Protein AF-A0A5Q4TFS0-F1 (afdb_monomer)

Solvent-accessible surface area (backbone atoms only — not comparable to full-atom values): 9394 Å² total; per-residue (Å²): 130,89,56,53,37,79,47,80,46,78,47,66,70,70,58,58,63,20,50,53,50,33,52,60,54,47,36,75,80,24,82,55,27,24,33,21,68,53,94,56,103,73,54,66,71,38,74,67,52,92,88,70,71,86,70,59,94,59,48,51,36,38,40,41,27,54,32,71,67,55,51,66,46,28,84,80,62,49,30,45,61,48,98,86,58,48,56,36,35,35,41,34,37,32,62,48,87,47,72,62,49,82,42,72,40,85,64,69,93,76,73,70,86,92,65,90,83,74,72,45,82,44,79,48,65,26,79,73,28,30,35,34,41,37,38,20,38,40,89,47,74,52,32,47,50,54,51,53,48,43,50,47,30,57,76,44,66,96,75,82,125

Nearest PDB structures (foldseek):
  7uzz-assembly1_D  TM=2.739E-01  e=1.125E+00  Staphylococcus epidermidis RP62A
  7uzw-assembly1_A  TM=2.203E-01  e=9.937E-01  Staphylococcus epidermidis RP62A
  6mus-assembly1_C  TM=2.521E-01  e=1.274E+00  Thermococcus onnurineus
  6o7e-assembly1_D  TM=2.603E-01  e=1.634E+00  Thermococcus onnurineus NA1
  6o7i-assembly1_D  TM=1.897E-01  e=2.374E+00  Thermococcus onnurineus NA1

Mean predicted aligned error: 6.04 Å

Sequence (161 aa):
MITGCDTVLLAHGPVPEAIERFLGVWSQRWPHLRIAVGDEDTDVFSPWTPGATAWDGSTGRLLVARDEEMVAGWDETGYVLDATGEGPFSLAYEPAGWRSLKALALEDPYVRTGFGYEPYEVTLVGSGLRMITVVAPDEGEFGRTVVDTLTACLDGGPDGG

Radius of gyration: 17.1 Å; Cα contacts (8 Å, |Δi|>4): 264; chains: 1; bounding box: 37×41×50 Å

Foldseek 3Di:
DQAWDKDKDKFFDQLVQLVLVLVVVVCVVQVQKWKFKDDDPPGDTDGDDRPPDDDDRAKIKMKIDSHPVLVVCCVVPNQDADPVREHIKMKIKHQPPDQKDKDWDPDDPVPDPDDDDDIDIDIDGRVRMMMMMMTHNYPDPRSVVSVVSSVCSRVPPDPPD

pLDDT: mean 88.39, std 12.82, range [32.72, 98.0]

Structure (mmCIF, N/CA/C/O backbone):
data_AF-A0A5Q4TFS0-F1
#
_entry.id   AF-A0A5Q4TFS0-F1
#
loop_
_atom_site.group_PDB
_atom_site.id
_atom_site.type_symbol
_atom_site.label_atom_id
_atom_site.label_alt_id
_atom_site.label_comp_id
_atom_site.label_asym_id
_atom_site.label_entity_id
_atom_site.label_seq_id
_atom_site.pdbx_PDB_ins_code
_atom_site.Cartn_x
_atom_site.Cartn_y
_atom_site.Cartn_z
_atom_site.occupancy
_atom_site.B_iso_or_equiv
_atom_site.auth_seq_id
_atom_site.auth_comp_id
_atom_site.auth_asym_id
_atom_site.auth_atom_id
_atom_site.pdbx_PDB_model_num
ATOM 1 N N . MET A 1 1 ? 8.096 -7.431 19.523 1.00 41.16 1 MET A N 1
ATOM 2 C CA . MET A 1 1 ? 8.123 -8.408 18.416 1.00 41.16 1 MET A CA 1
ATOM 3 C C . MET A 1 1 ? 7.148 -7.858 17.403 1.00 41.16 1 MET A C 1
ATOM 5 O O . MET A 1 1 ? 5.996 -7.706 17.778 1.00 41.16 1 MET A O 1
ATOM 9 N N . ILE A 1 2 ? 7.605 -7.431 16.225 1.00 48.81 2 ILE A N 1
ATOM 10 C CA . ILE A 1 2 ? 6.674 -7.012 15.172 1.00 48.81 2 ILE A CA 1
ATOM 11 C C . ILE A 1 2 ? 6.008 -8.301 14.695 1.00 48.81 2 ILE A C 1
ATOM 13 O O . ILE A 1 2 ? 6.660 -9.156 14.103 1.00 48.81 2 ILE A O 1
ATOM 17 N N . THR A 1 3 ? 4.769 -8.501 15.122 1.00 70.31 3 THR A N 1
ATOM 18 C CA . THR A 1 3 ? 3.866 -9.522 14.597 1.00 70.31 3 THR A CA 1
ATOM 19 C C . THR A 1 3 ? 3.374 -9.036 13.234 1.00 70.31 3 THR A C 1
ATOM 21 O O . THR A 1 3 ? 3.235 -7.834 13.050 1.00 70.31 3 THR A O 1
ATOM 24 N N . GLY A 1 4 ? 3.191 -9.924 12.259 1.00 81.31 4 GLY A N 1
ATOM 25 C CA . GLY A 1 4 ? 2.738 -9.570 10.910 1.00 81.31 4 GLY A CA 1
ATOM 26 C C . GLY A 1 4 ? 3.531 -10.270 9.807 1.00 81.31 4 GLY A C 1
ATOM 27 O O . GLY A 1 4 ? 4.610 -10.814 10.047 1.00 81.31 4 GLY A O 1
ATOM 28 N N . CYS A 1 5 ? 2.970 -10.259 8.604 1.00 88.88 5 CYS A N 1
ATOM 29 C CA . CYS A 1 5 ? 3.547 -10.827 7.392 1.00 88.88 5 CYS A CA 1
ATOM 30 C C . CYS A 1 5 ? 3.888 -9.693 6.426 1.00 88.88 5 CYS A C 1
ATOM 32 O O . CYS A 1 5 ? 3.033 -8.855 6.124 1.00 88.88 5 CYS A O 1
ATOM 34 N N . ASP A 1 6 ? 5.137 -9.655 5.966 1.00 92.56 6 ASP A N 1
ATOM 35 C CA . ASP A 1 6 ? 5.599 -8.674 4.999 1.00 92.56 6 ASP A CA 1
ATOM 36 C C . ASP A 1 6 ? 5.417 -9.169 3.559 1.00 92.56 6 ASP A C 1
ATOM 38 O O . ASP A 1 6 ? 5.583 -10.340 3.228 1.00 92.56 6 ASP A O 1
ATOM 42 N N . THR A 1 7 ? 5.052 -8.252 2.672 1.00 95.25 7 THR A N 1
ATOM 43 C CA . THR A 1 7 ? 5.018 -8.464 1.225 1.00 95.25 7 THR A CA 1
ATOM 44 C C . THR A 1 7 ? 5.739 -7.311 0.551 1.00 95.25 7 THR A C 1
ATOM 46 O O . THR A 1 7 ? 5.468 -6.147 0.842 1.00 95.25 7 THR A O 1
ATOM 49 N N . VAL A 1 8 ? 6.659 -7.631 -0.358 1.00 94.56 8 VAL A N 1
ATOM 50 C CA . VAL A 1 8 ? 7.464 -6.636 -1.072 1.00 94.56 8 VAL A CA 1
ATOM 51 C C . VAL A 1 8 ? 7.002 -6.532 -2.519 1.00 94.56 8 VAL A C 1
ATOM 53 O O . VAL A 1 8 ? 7.022 -7.512 -3.262 1.00 94.56 8 VAL A O 1
ATOM 56 N N . LEU A 1 9 ? 6.641 -5.319 -2.925 1.00 95.19 9 LEU A N 1
ATOM 57 C CA . LEU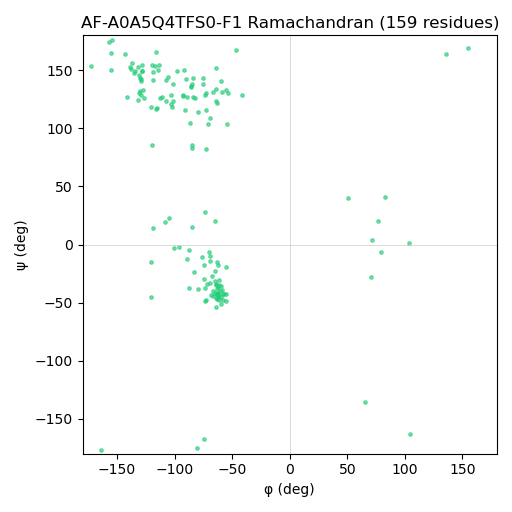 A 1 9 ? 6.323 -4.953 -4.298 1.00 95.19 9 LEU A CA 1
ATOM 58 C C . LEU A 1 9 ? 7.473 -4.139 -4.898 1.00 95.19 9 LEU A C 1
ATOM 60 O O . LEU A 1 9 ? 8.106 -3.323 -4.224 1.00 95.19 9 LEU A O 1
ATOM 64 N N . LEU A 1 10 ? 7.726 -4.347 -6.189 1.00 94.12 10 LEU A N 1
ATOM 65 C CA . LEU A 1 10 ? 8.657 -3.545 -6.977 1.00 94.12 10 LEU A CA 1
ATOM 66 C C . LEU A 1 10 ? 7.871 -2.821 -8.061 1.00 94.12 10 LEU A C 1
ATOM 68 O O . LEU A 1 10 ? 7.294 -3.463 -8.934 1.00 94.12 10 LEU A O 1
ATOM 72 N N . ALA A 1 11 ? 7.871 -1.492 -8.019 1.00 93.50 11 ALA A N 1
ATOM 73 C CA . ALA A 1 11 ? 7.118 -0.681 -8.968 1.00 93.50 11 ALA A CA 1
ATOM 74 C C . ALA A 1 11 ? 7.917 0.536 -9.435 1.00 93.50 11 ALA A C 1
ATOM 76 O O . ALA A 1 11 ? 8.791 1.048 -8.732 1.00 93.50 11 ALA A O 1
ATOM 77 N N . HIS A 1 12 ? 7.607 0.998 -10.642 1.00 90.44 12 HIS A N 1
ATOM 78 C CA . HIS A 1 12 ? 8.107 2.257 -11.178 1.00 90.44 12 HIS A CA 1
ATOM 79 C C . HIS A 1 12 ? 7.056 3.356 -10.993 1.00 90.44 12 HIS A C 1
ATOM 81 O O . HIS A 1 12 ? 5.861 3.099 -11.101 1.00 90.44 12 HIS A O 1
ATOM 87 N N . GLY A 1 13 ? 7.510 4.598 -10.829 1.00 81.94 13 GLY A N 1
ATOM 88 C CA . GLY A 1 13 ? 6.658 5.775 -10.964 1.00 81.94 13 GLY A CA 1
ATOM 89 C C . GLY A 1 13 ? 6.261 6.443 -9.644 1.00 81.94 13 GLY A C 1
ATOM 90 O O . GLY A 1 13 ? 6.933 6.260 -8.623 1.00 81.94 13 GLY A O 1
ATOM 91 N N . PRO A 1 14 ? 5.223 7.296 -9.694 1.00 89.44 14 PRO A N 1
ATOM 92 C CA . PRO A 1 14 ? 4.795 8.125 -8.575 1.00 89.44 14 PRO A CA 1
ATOM 93 C C . PRO A 1 14 ? 4.102 7.293 -7.478 1.00 89.44 14 PRO A C 1
ATOM 95 O O . PRO A 1 14 ? 2.878 7.175 -7.431 1.00 89.44 14 PRO A O 1
ATOM 98 N N . VAL A 1 15 ? 4.898 6.657 -6.609 1.00 93.38 15 VAL A N 1
ATOM 99 C CA . VAL A 1 15 ? 4.395 5.850 -5.479 1.00 93.38 15 VAL A CA 1
ATOM 100 C C . VAL A 1 15 ? 3.477 6.647 -4.542 1.00 93.38 15 VAL A C 1
ATOM 102 O O . VAL A 1 15 ? 2.431 6.104 -4.189 1.00 93.38 15 VAL A O 1
ATOM 105 N N . PRO A 1 16 ? 3.772 7.910 -4.174 1.00 93.56 16 PRO A N 1
ATOM 106 C CA . PRO A 1 16 ? 2.853 8.705 -3.359 1.00 93.56 16 PRO A CA 1
ATOM 107 C C . PRO A 1 16 ? 1.447 8.830 -3.951 1.00 93.56 16 PRO A C 1
ATOM 109 O O . PRO A 1 16 ? 0.452 8.669 -3.253 1.00 93.56 16 PRO A O 1
ATOM 112 N N . GLU A 1 17 ? 1.343 9.046 -5.258 1.00 94.50 17 GLU A N 1
ATOM 113 C CA . GLU A 1 17 ? 0.071 9.164 -5.960 1.00 94.50 17 GLU A CA 1
ATOM 114 C C . GLU A 1 17 ? -0.673 7.820 -6.016 1.00 94.50 17 GLU A C 1
ATOM 116 O O . GLU A 1 17 ? -1.904 7.780 -5.945 1.00 94.50 17 GLU A O 1
ATOM 121 N N . ALA A 1 18 ? 0.051 6.701 -6.096 1.00 95.69 18 ALA A N 1
ATOM 122 C CA . ALA A 1 18 ? -0.539 5.373 -5.948 1.00 95.69 18 ALA A CA 1
ATOM 123 C C . ALA A 1 18 ? -1.055 5.127 -4.519 1.00 95.69 18 ALA A C 1
ATOM 125 O O . ALA A 1 18 ? -2.150 4.587 -4.368 1.00 95.69 18 ALA A O 1
ATOM 126 N N . ILE A 1 19 ? -0.321 5.567 -3.491 1.00 95.88 19 ILE A N 1
ATOM 127 C CA . ILE A 1 19 ? -0.746 5.497 -2.083 1.00 95.88 19 ILE A CA 1
ATOM 128 C C . ILE A 1 19 ? -2.000 6.347 -1.853 1.00 95.88 19 ILE A C 1
ATOM 130 O O . ILE A 1 19 ? -2.942 5.884 -1.217 1.00 95.88 19 ILE A O 1
ATOM 134 N N . GLU A 1 20 ? -2.063 7.552 -2.418 1.00 96.06 20 GLU A N 1
ATOM 135 C CA . GLU A 1 20 ? -3.237 8.424 -2.315 1.00 96.06 20 GLU A CA 1
ATOM 136 C C . GLU A 1 20 ? -4.489 7.755 -2.911 1.00 96.06 20 GLU A C 1
ATOM 138 O O . GLU A 1 20 ? -5.550 7.726 -2.282 1.00 96.06 20 GLU A O 1
ATOM 143 N N . ARG A 1 21 ? -4.358 7.144 -4.100 1.00 96.38 21 ARG A N 1
ATOM 144 C CA . ARG A 1 21 ? -5.439 6.360 -4.725 1.00 96.38 21 ARG A CA 1
ATOM 145 C C . ARG A 1 21 ? -5.837 5.160 -3.875 1.00 96.38 21 ARG A C 1
ATOM 147 O O . ARG A 1 21 ? -7.026 4.926 -3.672 1.00 96.38 21 ARG A O 1
ATOM 154 N N . PHE A 1 22 ? -4.853 4.431 -3.360 1.00 97.56 22 PHE A N 1
ATOM 155 C CA . PHE A 1 22 ? -5.059 3.280 -2.491 1.00 97.56 22 PHE A CA 1
ATOM 156 C C . PHE A 1 22 ? -5.858 3.659 -1.236 1.00 97.56 22 PHE A C 1
ATOM 158 O O . PHE A 1 22 ? -6.856 3.006 -0.926 1.00 97.56 22 PHE A O 1
ATOM 165 N N . LEU A 1 23 ? -5.490 4.751 -0.559 1.00 97.88 23 LEU A N 1
ATOM 166 C CA . LEU A 1 23 ? -6.221 5.247 0.608 1.00 97.88 23 LEU A CA 1
ATOM 167 C C . LEU A 1 23 ? -7.644 5.686 0.243 1.00 97.88 23 LEU A C 1
ATOM 169 O O . LEU A 1 23 ? -8.567 5.425 1.009 1.00 97.88 23 LEU A O 1
ATOM 173 N N . GLY A 1 24 ? -7.852 6.244 -0.954 1.00 97.25 24 GLY A N 1
ATOM 174 C CA . GLY A 1 24 ? -9.186 6.565 -1.469 1.00 97.25 24 GLY A CA 1
ATOM 175 C C . GLY A 1 24 ? -10.071 5.364 -1.789 1.00 97.25 24 GLY A C 1
ATOM 176 O O . GLY A 1 24 ? -11.296 5.469 -1.703 1.00 97.25 24 GLY A O 1
ATOM 177 N N . VAL A 1 25 ? -9.490 4.211 -2.119 1.00 97.38 25 VAL A N 1
ATOM 178 C CA . VAL A 1 25 ? -10.240 2.949 -2.202 1.00 97.38 25 VAL A CA 1
ATOM 179 C C . VAL A 1 25 ? -10.578 2.461 -0.794 1.00 97.38 25 VAL A C 1
ATOM 181 O O . VAL A 1 25 ? -11.739 2.167 -0.500 1.00 97.38 25 VAL A O 1
ATOM 184 N N . TRP A 1 26 ? -9.595 2.437 0.108 1.00 97.31 26 TRP A N 1
ATOM 185 C CA . TRP A 1 26 ? -9.794 1.963 1.477 1.00 97.31 26 TRP A CA 1
ATOM 186 C C . TRP A 1 26 ? -10.767 2.815 2.279 1.00 97.31 26 TRP A C 1
ATOM 188 O O . TRP A 1 26 ? -11.544 2.260 3.046 1.00 97.31 26 TRP A O 1
ATOM 198 N N . SER A 1 27 ? -10.825 4.126 2.064 1.00 97.19 27 SER A N 1
ATOM 199 C CA . SER A 1 27 ? -11.775 4.999 2.758 1.00 97.19 27 SER A CA 1
ATOM 200 C C . SER A 1 27 ? -13.236 4.709 2.415 1.00 97.19 27 SER A C 1
ATOM 202 O O . SER A 1 27 ? -14.130 5.057 3.181 1.00 97.19 27 SER A O 1
ATOM 204 N N . GLN A 1 28 ? -13.507 4.091 1.259 1.00 96.62 28 GLN A N 1
ATOM 205 C CA . GLN A 1 28 ? -14.859 3.642 0.908 1.00 96.62 28 GLN A CA 1
ATOM 206 C C . GLN A 1 28 ? -15.271 2.433 1.754 1.00 96.62 28 GLN A C 1
ATOM 208 O O . GLN A 1 28 ? -16.439 2.306 2.117 1.00 96.62 28 GLN A O 1
ATOM 213 N N . ARG A 1 29 ? -14.306 1.566 2.090 1.00 95.50 29 ARG A N 1
ATOM 214 C CA . ARG A 1 29 ? -14.489 0.415 2.984 1.00 95.50 29 ARG A CA 1
ATOM 215 C C . ARG A 1 29 ? -14.459 0.823 4.459 1.00 95.50 29 ARG A C 1
ATOM 217 O O . ARG A 1 29 ? -15.236 0.297 5.247 1.00 95.50 29 ARG A O 1
ATOM 224 N N . TRP A 1 30 ? -13.596 1.772 4.817 1.00 97.50 30 TRP A N 1
ATOM 225 C CA . TRP A 1 30 ? -13.353 2.277 6.167 1.00 97.50 30 TRP A CA 1
ATOM 226 C C . TRP A 1 30 ? -13.664 3.783 6.242 1.00 97.50 30 TRP A C 1
ATOM 228 O O . TRP A 1 30 ? -12.763 4.609 6.115 1.00 97.50 30 TRP A O 1
ATOM 238 N N . PRO A 1 31 ? -14.926 4.187 6.484 1.00 96.75 31 PRO A N 1
ATOM 239 C CA . PRO A 1 31 ? -15.315 5.604 6.497 1.00 96.75 31 PRO A CA 1
ATOM 240 C C . PRO A 1 31 ? -14.628 6.458 7.574 1.00 96.75 31 PRO A C 1
ATOM 242 O O . PRO A 1 31 ? -14.642 7.684 7.492 1.00 96.75 31 PRO A O 1
ATOM 245 N N . HIS A 1 32 ? -14.054 5.819 8.595 1.00 97.50 32 HIS A N 1
ATOM 246 C CA . HIS A 1 32 ? -13.328 6.463 9.691 1.00 97.50 32 HIS A CA 1
ATOM 247 C C . HIS A 1 32 ? -11.813 6.232 9.616 1.00 97.50 32 HIS A C 1
ATOM 249 O O . HIS A 1 32 ? -11.133 6.412 10.627 1.00 97.50 32 HIS A O 1
ATOM 255 N N . LEU A 1 33 ? -11.315 5.864 8.423 1.00 98.00 33 LEU A N 1
ATOM 256 C CA . LEU A 1 33 ? -9.915 5.570 8.121 1.00 98.00 33 LEU A CA 1
ATOM 257 C C . LEU A 1 33 ? -8.981 6.569 8.797 1.00 98.00 33 LEU A C 1
ATOM 259 O O . LEU A 1 33 ? -9.116 7.788 8.638 1.00 98.00 33 LEU A O 1
ATOM 263 N N . ARG A 1 34 ? -7.997 6.036 9.510 1.00 97.00 34 ARG A N 1
ATOM 264 C CA . ARG A 1 34 ? -6.956 6.814 10.163 1.00 97.00 34 ARG A CA 1
ATOM 265 C C . ARG A 1 34 ? -5.602 6.435 9.616 1.00 97.00 34 ARG A C 1
ATOM 267 O O . ARG A 1 34 ? -5.321 5.261 9.377 1.00 97.00 34 ARG A O 1
ATOM 274 N N . ILE A 1 35 ? -4.765 7.448 9.462 1.00 96.31 35 IL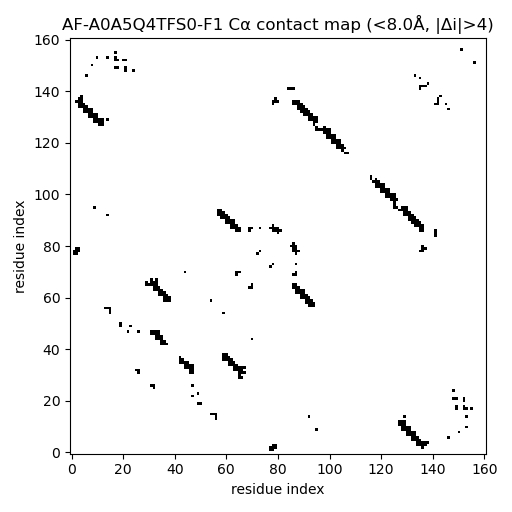E A N 1
ATOM 275 C CA . ILE A 1 35 ? -3.393 7.282 9.017 1.00 96.31 35 ILE A CA 1
ATOM 276 C C . ILE A 1 35 ? -2.428 7.968 9.964 1.00 96.31 35 ILE A C 1
ATOM 278 O O . ILE A 1 35 ? -2.746 9.001 10.559 1.00 96.31 35 ILE A O 1
ATOM 282 N N . ALA A 1 36 ? -1.235 7.407 10.053 1.00 93.75 36 ALA A N 1
ATOM 283 C CA . ALA A 1 36 ? -0.097 8.038 10.689 1.00 93.75 36 ALA A CA 1
ATOM 284 C C . ALA A 1 36 ? 1.091 7.959 9.723 1.00 93.75 36 ALA A C 1
ATOM 286 O O . ALA A 1 36 ? 1.305 6.921 9.098 1.00 93.75 36 ALA A O 1
ATOM 287 N N . VAL A 1 37 ? 1.790 9.076 9.524 1.00 91.75 37 VAL A N 1
ATOM 288 C CA . VAL A 1 37 ? 2.852 9.218 8.517 1.00 91.75 37 VAL A CA 1
ATOM 289 C C . VAL A 1 37 ? 4.101 9.723 9.212 1.00 91.75 37 VAL A C 1
ATOM 291 O O . VAL A 1 37 ? 4.051 10.781 9.841 1.00 91.75 37 VAL A O 1
ATOM 294 N N . GLY A 1 38 ? 5.208 9.009 9.047 1.00 83.00 38 GLY A N 1
ATOM 295 C CA . GLY A 1 38 ? 6.466 9.356 9.690 1.00 83.00 38 GLY A CA 1
ATOM 296 C C . GLY A 1 38 ? 7.386 8.158 9.886 1.00 83.00 38 GLY A C 1
ATOM 297 O O . GLY A 1 38 ? 7.009 7.006 9.677 1.00 83.00 38 GLY A O 1
ATOM 298 N N . ASP A 1 39 ? 8.629 8.463 10.252 1.00 66.12 39 ASP A N 1
ATOM 299 C CA . ASP A 1 39 ? 9.693 7.481 10.481 1.00 66.12 39 ASP A CA 1
ATOM 300 C C . ASP A 1 39 ? 9.921 7.193 11.980 1.00 66.12 39 ASP A C 1
ATOM 302 O O . ASP A 1 39 ? 10.750 6.347 12.320 1.00 66.12 39 ASP A O 1
ATOM 306 N N . GLU A 1 40 ? 9.204 7.873 12.884 1.00 55.03 40 GLU A N 1
ATOM 307 C CA . GLU A 1 40 ? 9.442 7.826 14.333 1.00 55.03 40 GLU A CA 1
ATOM 308 C C . GLU A 1 40 ? 8.281 7.178 15.105 1.00 55.03 40 GLU A C 1
ATOM 310 O O . GLU A 1 40 ? 7.117 7.317 14.751 1.00 55.03 40 GLU A O 1
ATOM 315 N N . ASP A 1 41 ? 8.592 6.539 16.238 1.00 54.62 41 ASP A N 1
ATOM 316 C CA . ASP A 1 41 ? 7.648 5.852 17.145 1.00 54.62 41 ASP A CA 1
ATOM 317 C C . ASP A 1 41 ? 6.623 6.791 17.846 1.00 54.62 41 ASP A C 1
ATOM 319 O O . ASP A 1 41 ? 6.070 6.457 18.892 1.00 54.62 41 ASP A O 1
ATOM 323 N N . THR A 1 42 ? 6.385 7.993 17.309 1.00 55.97 42 THR A N 1
ATOM 324 C CA . THR A 1 42 ? 5.427 8.994 17.821 1.00 55.97 42 THR A CA 1
ATOM 325 C C . THR A 1 42 ? 4.315 9.324 16.828 1.00 55.97 42 THR A C 1
ATOM 327 O O . THR A 1 42 ? 3.599 10.309 17.010 1.00 55.97 42 THR A O 1
ATOM 330 N N . ASP A 1 43 ? 4.163 8.504 15.789 1.00 69.50 43 ASP A N 1
ATOM 331 C CA . ASP A 1 43 ? 3.199 8.688 14.713 1.00 69.50 43 ASP A CA 1
ATOM 332 C C . ASP A 1 43 ? 1.761 8.853 15.248 1.00 69.50 43 ASP A C 1
ATOM 334 O O . ASP A 1 43 ? 1.087 7.908 15.662 1.00 69.50 43 ASP A O 1
ATOM 338 N N . VAL A 1 44 ? 1.275 10.098 15.245 1.00 86.38 44 VAL A N 1
ATOM 339 C CA . VAL A 1 44 ? -0.078 10.437 15.700 1.00 86.38 44 VAL A CA 1
ATOM 340 C C . VAL A 1 44 ? -1.072 10.103 14.594 1.00 86.38 44 VAL A C 1
ATOM 342 O O . VAL A 1 44 ? -1.101 10.758 13.550 1.00 86.38 44 VAL A O 1
ATOM 345 N N . PHE A 1 45 ? -1.941 9.124 14.845 1.00 92.44 45 PHE A N 1
ATOM 346 C CA . PHE A 1 45 ? -3.028 8.797 13.929 1.00 92.44 45 PHE A CA 1
ATOM 347 C C . PHE A 1 45 ? -4.020 9.955 13.793 1.00 92.44 45 PHE A C 1
ATOM 349 O O . PHE A 1 45 ? -4.679 10.381 14.747 1.00 92.44 45 PHE A O 1
ATOM 356 N N . SER A 1 46 ? -4.221 10.400 12.561 1.00 94.38 46 SER A N 1
ATOM 357 C CA . SER A 1 46 ? -5.194 11.424 12.190 1.00 94.38 46 SER A CA 1
ATOM 358 C C . SER A 1 46 ? -6.216 10.864 11.197 1.00 94.38 46 SER A C 1
ATOM 360 O O . SER A 1 46 ? -5.916 9.890 10.502 1.00 94.38 46 SER A O 1
ATOM 362 N N . PRO A 1 47 ? -7.439 11.421 11.127 1.00 96.56 47 PRO A N 1
ATOM 363 C CA . PRO A 1 47 ? -8.395 11.030 10.099 1.00 96.56 47 PRO A CA 1
ATOM 364 C C . PRO A 1 47 ? -7.806 11.280 8.712 1.00 96.56 47 PRO A C 1
ATOM 366 O O . PRO A 1 47 ? -7.311 12.375 8.432 1.00 96.56 47 PRO A O 1
ATOM 369 N N . TRP A 1 48 ? -7.883 10.285 7.834 1.00 96.75 48 TRP A N 1
ATOM 370 C CA . TRP A 1 48 ? -7.424 10.455 6.465 1.00 96.75 48 TRP A CA 1
ATOM 371 C C . TRP A 1 48 ? -8.309 11.464 5.728 1.00 96.75 48 TRP A C 1
ATOM 373 O O . TRP A 1 48 ? -9.538 11.392 5.767 1.00 96.75 48 TRP A O 1
ATOM 383 N N . THR A 1 49 ? -7.672 12.420 5.053 1.00 95.56 49 THR A N 1
ATOM 384 C CA . THR A 1 49 ? -8.338 13.414 4.210 1.00 95.56 49 THR A CA 1
ATOM 385 C C . THR A 1 49 ? -7.607 13.482 2.869 1.00 95.56 49 THR A C 1
ATOM 387 O O . THR A 1 49 ? -6.400 13.742 2.876 1.00 95.56 49 THR A O 1
ATOM 390 N N . PRO A 1 50 ? -8.301 13.292 1.729 1.00 94.44 50 PRO A N 1
ATOM 391 C CA . PRO A 1 50 ? -7.677 13.354 0.412 1.00 94.44 50 PRO A CA 1
ATOM 392 C C . PRO A 1 50 ? -6.898 14.656 0.192 1.00 94.44 50 PRO A C 1
ATOM 394 O O . PRO A 1 50 ? -7.424 15.749 0.417 1.00 94.44 50 PRO A O 1
ATOM 397 N N . GLY A 1 51 ? -5.651 14.543 -0.258 1.00 92.81 51 GLY A N 1
ATOM 398 C CA . GLY A 1 51 ? -4.760 15.659 -0.576 1.00 92.81 51 GLY A CA 1
ATOM 399 C C . GLY A 1 51 ? -4.235 16.447 0.628 1.00 92.81 51 GLY A C 1
ATOM 400 O O . GLY A 1 51 ? -3.554 17.452 0.432 1.00 92.81 51 GLY A O 1
ATOM 401 N N . ALA A 1 52 ? -4.542 16.032 1.862 1.00 90.81 52 ALA A N 1
ATOM 402 C CA . ALA A 1 52 ? -4.058 16.709 3.067 1.00 90.81 52 ALA A CA 1
ATOM 403 C C . ALA A 1 52 ? -2.639 16.274 3.469 1.00 90.81 52 ALA A C 1
ATOM 405 O O . ALA A 1 52 ? -1.938 17.024 4.151 1.00 90.81 52 ALA A O 1
ATOM 406 N N . THR A 1 53 ? -2.212 15.081 3.051 1.00 89.25 53 THR A N 1
ATOM 407 C CA . THR A 1 53 ? -0.892 14.540 3.380 1.00 89.25 53 THR A CA 1
ATOM 408 C C . THR A 1 53 ? 0.169 15.059 2.416 1.00 89.25 53 THR A C 1
ATOM 410 O O . THR A 1 53 ? 0.054 14.914 1.200 1.00 89.25 53 THR A O 1
ATOM 413 N N . ALA A 1 54 ? 1.241 15.632 2.962 1.00 87.31 54 ALA A N 1
ATOM 414 C CA . ALA A 1 54 ? 2.440 15.948 2.199 1.00 87.31 54 ALA A CA 1
ATOM 415 C C . ALA A 1 54 ? 3.362 14.723 2.181 1.00 87.31 54 ALA A C 1
ATOM 417 O O . ALA A 1 54 ? 4.005 14.410 3.180 1.00 87.31 54 ALA A O 1
ATOM 418 N N . TRP A 1 55 ? 3.409 14.030 1.049 1.00 88.81 55 TRP A N 1
ATOM 419 C CA . TRP A 1 55 ? 4.252 12.854 0.869 1.00 88.81 55 TRP A CA 1
ATOM 420 C C . TRP A 1 55 ? 5.670 13.241 0.448 1.00 88.81 55 TRP A C 1
ATOM 422 O O . TRP A 1 55 ? 5.858 14.089 -0.430 1.00 88.81 55 TRP A O 1
ATOM 432 N N . ASP A 1 56 ? 6.677 12.580 1.014 1.00 87.56 56 ASP A N 1
ATOM 433 C CA . ASP A 1 56 ? 8.027 12.632 0.459 1.00 87.56 56 ASP A CA 1
ATOM 434 C C . ASP A 1 56 ? 8.071 11.791 -0.828 1.00 87.56 56 ASP A C 1
ATOM 436 O O . ASP A 1 56 ? 7.630 10.644 -0.881 1.00 87.56 56 ASP A O 1
ATOM 440 N N . GLY A 1 57 ? 8.577 12.374 -1.915 1.00 83.94 57 GLY A N 1
ATOM 441 C CA . GLY A 1 57 ? 8.575 11.729 -3.231 1.00 83.94 57 GLY A CA 1
ATOM 442 C C . GLY A 1 57 ? 9.522 10.530 -3.359 1.00 83.94 57 GLY A C 1
ATOM 443 O O . GLY A 1 57 ? 9.559 9.885 -4.410 1.00 83.94 57 GLY A O 1
ATOM 444 N N . SER A 1 58 ? 10.342 10.259 -2.344 1.00 84.62 58 SER A N 1
ATOM 445 C CA . SER A 1 58 ? 11.450 9.315 -2.382 1.00 84.62 58 SER A CA 1
ATOM 446 C C . SER A 1 58 ? 11.351 8.180 -1.373 1.00 84.62 58 SER A C 1
ATOM 448 O O . SER A 1 58 ? 11.570 7.027 -1.760 1.00 84.62 58 SER A O 1
ATOM 450 N N . THR A 1 59 ? 11.000 8.494 -0.136 1.00 91.81 59 THR A N 1
ATOM 451 C CA . THR A 1 59 ? 10.850 7.536 0.955 1.00 91.81 59 THR A CA 1
ATOM 452 C C . THR A 1 59 ? 9.611 7.876 1.754 1.00 91.81 59 THR A C 1
ATOM 454 O O . THR A 1 59 ? 9.249 9.040 1.849 1.00 91.81 59 THR A O 1
ATOM 457 N N . GLY A 1 60 ? 8.970 6.895 2.363 1.00 92.62 60 GLY A N 1
ATOM 458 C CA . GLY A 1 60 ? 7.890 7.189 3.288 1.00 92.62 60 GLY A CA 1
ATOM 459 C C . GLY A 1 60 ? 7.416 5.952 4.008 1.00 92.62 60 GLY A C 1
ATOM 460 O O . GLY A 1 60 ? 7.525 4.841 3.491 1.00 92.62 60 GLY A O 1
ATOM 461 N N . ARG A 1 61 ? 6.866 6.168 5.196 1.00 93.50 61 ARG A N 1
ATOM 462 C CA . ARG A 1 61 ? 6.224 5.150 6.011 1.00 93.50 61 ARG A CA 1
ATOM 463 C C . ARG A 1 61 ? 4.852 5.648 6.441 1.00 93.50 61 ARG A C 1
ATOM 465 O O . ARG A 1 61 ? 4.649 6.828 6.720 1.00 93.50 61 ARG A O 1
ATOM 472 N N . LEU A 1 62 ? 3.907 4.725 6.425 1.00 94.12 62 LEU A N 1
ATOM 473 C CA . LEU A 1 62 ? 2.496 4.963 6.638 1.00 94.12 62 LEU A CA 1
ATOM 474 C C . LEU A 1 62 ? 1.928 3.809 7.460 1.00 94.12 62 LEU A C 1
ATOM 476 O O . LEU A 1 62 ? 2.059 2.645 7.084 1.00 94.12 62 LEU A O 1
ATOM 480 N N . LEU A 1 63 ? 1.264 4.136 8.560 1.00 94.50 63 LEU A N 1
ATOM 481 C CA . LEU A 1 63 ? 0.425 3.217 9.318 1.00 94.50 63 LEU A CA 1
ATOM 482 C C . LEU A 1 63 ? -1.036 3.495 8.976 1.00 94.50 63 LEU A C 1
ATOM 484 O O . LEU A 1 63 ? -1.439 4.655 8.875 1.00 94.50 63 LEU A O 1
ATOM 488 N N . VAL A 1 64 ? -1.828 2.440 8.805 1.00 96.06 64 VAL A N 1
ATOM 489 C CA . VAL A 1 64 ? -3.234 2.535 8.412 1.00 96.06 64 VAL A CA 1
ATOM 490 C C . VAL A 1 64 ? -4.091 1.722 9.371 1.00 96.06 64 VAL A C 1
ATOM 492 O O . VAL A 1 64 ? -3.837 0.541 9.609 1.00 96.06 64 VAL A O 1
ATOM 495 N N . ALA A 1 65 ? -5.128 2.362 9.903 1.00 96.25 65 ALA A N 1
ATOM 496 C CA . ALA A 1 65 ? -6.105 1.750 10.792 1.00 96.25 65 ALA A CA 1
ATOM 497 C C . ALA A 1 65 ? -7.526 2.141 10.372 1.00 96.25 65 ALA A C 1
ATOM 499 O O . ALA A 1 65 ? -7.757 3.238 9.858 1.00 96.25 65 ALA A O 1
ATOM 500 N N . ARG A 1 66 ? -8.497 1.254 10.606 1.00 97.25 66 ARG A N 1
ATOM 501 C CA . ARG A 1 66 ? -9.905 1.487 10.253 1.00 97.25 66 ARG A CA 1
ATOM 502 C C . ARG A 1 66 ? -10.517 2.675 10.984 1.00 97.25 66 ARG A C 1
ATOM 504 O O . ARG A 1 66 ? -11.292 3.413 10.385 1.00 97.25 66 ARG A O 1
ATOM 511 N N . ASP A 1 67 ? -10.222 2.805 12.273 1.00 95.94 67 ASP A N 1
ATOM 512 C CA . ASP A 1 67 ? -10.855 3.745 13.196 1.00 95.94 67 ASP A CA 1
ATOM 513 C C . ASP A 1 67 ? -10.018 3.915 14.482 1.00 95.94 67 ASP A C 1
ATOM 515 O O . ASP A 1 67 ? -8.922 3.372 14.612 1.00 95.94 67 ASP A O 1
ATOM 519 N N . GLU A 1 68 ? -10.532 4.706 15.428 1.00 94.44 68 GLU A N 1
ATOM 520 C CA . GLU A 1 68 ? -9.891 4.978 16.724 1.00 94.44 68 GLU A CA 1
ATOM 521 C C . GLU A 1 68 ? -9.777 3.732 17.619 1.00 94.44 68 GLU A C 1
ATOM 523 O O . GLU A 1 68 ? -8.827 3.620 18.388 1.00 94.44 68 GLU A O 1
ATOM 528 N N . GLU A 1 69 ? -10.722 2.791 17.532 1.00 93.56 69 GLU A N 1
ATOM 529 C CA . GLU A 1 69 ? -10.704 1.570 18.347 1.00 93.56 69 GLU A CA 1
ATOM 530 C C . GLU A 1 69 ? -9.549 0.662 17.918 1.00 93.56 69 GLU A C 1
ATOM 532 O O . GLU A 1 69 ? -8.787 0.182 18.758 1.00 93.56 69 GLU A O 1
ATOM 537 N N . MET A 1 70 ? -9.358 0.505 16.606 1.00 94.19 70 MET A N 1
ATOM 538 C CA . MET A 1 70 ? -8.224 -0.228 16.050 1.00 94.19 70 MET A CA 1
ATOM 539 C C . MET A 1 70 ? -6.884 0.437 16.394 1.00 94.19 70 MET A C 1
ATOM 541 O O . MET A 1 70 ? -5.923 -0.267 16.695 1.00 94.19 70 MET A O 1
ATOM 545 N N . VAL A 1 71 ? -6.817 1.775 16.398 1.00 92.62 71 VAL A N 1
ATOM 546 C CA . VAL A 1 71 ? -5.619 2.511 16.845 1.00 92.62 71 VAL A CA 1
ATOM 547 C C . VAL A 1 71 ? -5.329 2.240 18.321 1.00 92.62 71 VAL A C 1
ATOM 549 O O . VAL A 1 71 ? -4.199 1.909 18.662 1.00 92.62 71 VAL A O 1
ATOM 552 N N . ALA A 1 72 ? -6.336 2.318 19.194 1.00 89.94 72 ALA A N 1
ATOM 553 C CA . ALA A 1 72 ? -6.157 2.063 20.623 1.00 89.94 72 ALA A CA 1
ATOM 554 C C . ALA A 1 72 ? -5.708 0.619 20.913 1.00 89.94 72 ALA A C 1
ATOM 556 O O . ALA A 1 72 ? -4.890 0.393 21.801 1.00 89.94 72 ALA A O 1
ATOM 557 N N . GLY A 1 73 ? -6.212 -0.356 20.149 1.00 86.69 73 GLY A N 1
ATOM 558 C CA . GLY A 1 73 ? -5.797 -1.756 20.258 1.00 86.69 73 GLY A CA 1
ATOM 559 C C . GLY A 1 73 ? -4.413 -2.053 19.671 1.00 86.69 73 GLY A C 1
ATOM 560 O O . GLY A 1 73 ? -3.822 -3.085 20.008 1.00 86.69 73 G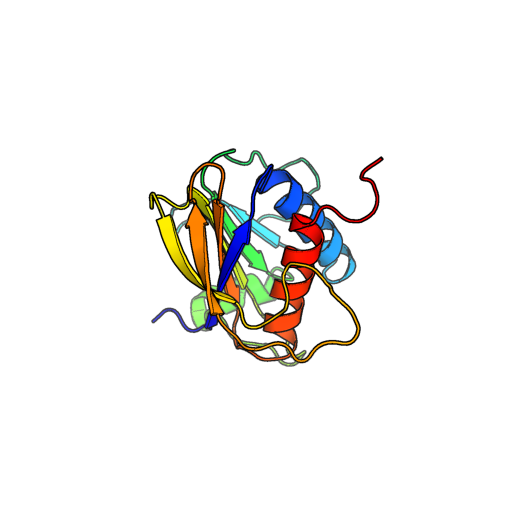LY A O 1
ATOM 561 N N . TRP A 1 74 ? -3.877 -1.170 18.819 1.00 83.94 74 TRP A N 1
ATOM 562 C CA . TRP A 1 74 ? -2.591 -1.371 18.147 1.00 83.94 74 TRP A CA 1
ATOM 563 C C . TRP A 1 74 ? -1.447 -1.475 19.155 1.00 83.94 74 TRP A C 1
ATOM 565 O O . TRP A 1 74 ? -0.649 -2.407 19.072 1.00 83.94 74 TRP A O 1
ATOM 575 N N . ASP A 1 75 ? -1.367 -0.562 20.125 1.00 77.44 75 ASP A N 1
ATOM 576 C CA . ASP A 1 75 ? -0.269 -0.541 21.104 1.00 77.44 75 ASP A CA 1
ATOM 577 C C . ASP A 1 75 ? -0.215 -1.823 21.950 1.00 77.44 75 ASP A C 1
ATOM 579 O O . ASP A 1 75 ? 0.856 -2.264 22.373 1.00 77.44 75 ASP A O 1
ATOM 583 N N . GLU A 1 76 ? -1.371 -2.446 22.177 1.00 80.94 76 GLU A N 1
ATOM 584 C CA . GLU A 1 76 ? -1.500 -3.650 22.994 1.00 80.94 76 GLU A CA 1
ATOM 585 C C . GLU A 1 76 ? -1.282 -4.940 22.192 1.00 80.94 76 GLU A C 1
ATOM 587 O O . GLU A 1 76 ? -0.708 -5.902 22.710 1.00 80.94 76 GLU A O 1
ATOM 592 N N . THR A 1 77 ? -1.749 -4.982 20.940 1.00 80.12 77 THR A N 1
ATOM 593 C CA . THR A 1 77 ? -1.853 -6.230 20.162 1.00 80.12 77 THR A CA 1
ATOM 594 C C . THR A 1 77 ? -1.043 -6.242 18.865 1.00 80.12 77 THR A C 1
ATOM 596 O O . THR A 1 77 ? -0.763 -7.317 18.332 1.00 80.12 77 THR A O 1
ATOM 599 N N . GLY A 1 78 ? -0.575 -5.088 18.391 1.00 84.62 78 GLY A N 1
ATOM 600 C CA . GLY A 1 78 ? 0.169 -4.945 17.142 1.00 84.62 78 GLY A CA 1
ATOM 601 C C . GLY A 1 78 ? -0.680 -5.285 15.916 1.00 84.62 78 GLY A C 1
ATOM 602 O O . GLY A 1 78 ? -1.833 -4.873 15.806 1.00 84.62 78 GLY A O 1
ATOM 603 N N . TYR A 1 79 ? -0.109 -6.047 14.978 1.00 83.69 79 TYR A N 1
ATOM 604 C CA . TYR A 1 79 ? -0.800 -6.470 13.759 1.00 83.69 79 TYR A CA 1
ATOM 605 C C . TYR A 1 79 ? -1.627 -7.732 14.018 1.00 83.69 79 TYR A C 1
ATOM 607 O O . TYR A 1 79 ? -1.160 -8.852 13.813 1.00 83.69 79 TYR A O 1
ATOM 615 N N . VAL A 1 80 ? -2.856 -7.554 14.499 1.00 90.25 80 VAL A N 1
ATOM 616 C CA . VAL A 1 80 ? -3.805 -8.645 14.755 1.00 90.25 80 VAL A CA 1
ATOM 617 C C . VAL A 1 80 ? -5.142 -8.327 14.093 1.00 90.25 80 VAL A C 1
ATOM 619 O O . VAL A 1 80 ? -5.565 -7.174 14.051 1.00 90.25 80 VAL A O 1
ATOM 622 N N . LEU A 1 81 ? -5.798 -9.358 13.557 1.00 93.00 81 LEU A N 1
ATOM 623 C CA 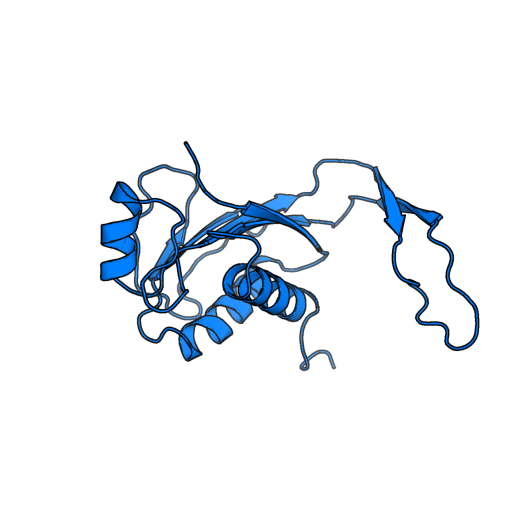. LEU A 1 81 ? -7.159 -9.238 13.044 1.00 93.00 81 LEU A CA 1
ATOM 624 C C . LEU A 1 81 ? -8.168 -9.166 14.196 1.00 93.00 81 LEU A C 1
ATOM 626 O O . LEU A 1 81 ? -8.086 -9.926 15.162 1.00 93.00 81 LEU A O 1
ATOM 630 N N . ASP A 1 82 ? -9.154 -8.289 14.064 1.00 91.56 82 ASP A N 1
ATOM 631 C CA . ASP A 1 82 ? -10.298 -8.208 14.959 1.00 91.56 82 ASP A CA 1
ATOM 632 C C . ASP A 1 82 ? -11.373 -9.262 14.618 1.00 91.56 82 ASP A C 1
ATOM 634 O O . ASP A 1 82 ? -11.219 -10.113 13.736 1.00 91.56 82 ASP A O 1
ATOM 638 N N . ALA A 1 83 ? -12.508 -9.209 15.320 1.00 90.69 83 ALA A N 1
ATOM 639 C CA . ALA A 1 83 ? -13.621 -10.137 15.114 1.00 90.69 83 ALA A CA 1
ATOM 640 C C . ALA A 1 83 ? -14.272 -10.051 13.717 1.00 90.69 83 ALA A C 1
ATOM 642 O O . ALA A 1 83 ? -15.021 -10.953 13.341 1.00 90.69 83 ALA A O 1
ATOM 643 N N . THR A 1 84 ? -14.010 -8.986 12.956 1.00 91.12 84 THR A N 1
ATOM 644 C CA . THR A 1 84 ? -14.469 -8.817 11.570 1.00 91.12 84 THR A CA 1
ATOM 645 C C . THR A 1 84 ? -13.501 -9.417 10.549 1.00 91.12 84 THR A C 1
ATOM 647 O O . THR A 1 84 ? -13.826 -9.466 9.365 1.00 91.12 84 THR A O 1
ATOM 650 N N . GLY A 1 85 ? -12.344 -9.922 10.997 1.00 94.38 85 GLY A N 1
ATOM 651 C CA . GLY A 1 85 ? -11.295 -10.434 10.118 1.00 94.38 85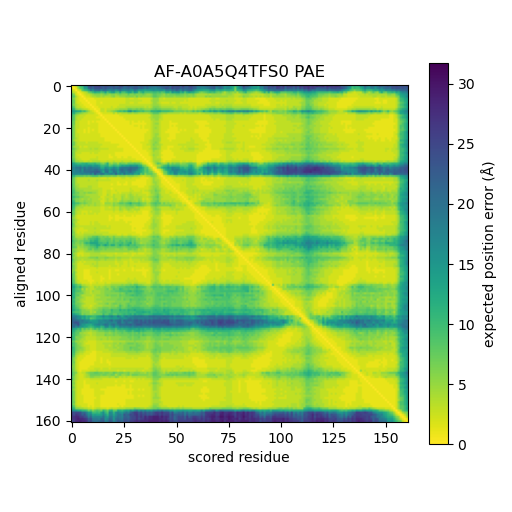 GLY A CA 1
ATOM 652 C C . GLY A 1 85 ? -10.480 -9.324 9.456 1.00 94.38 85 GLY A C 1
ATOM 653 O O . GLY A 1 85 ? -9.857 -9.561 8.425 1.00 94.38 85 GLY A O 1
ATOM 654 N N . GLU A 1 86 ? -10.495 -8.118 10.023 1.00 95.06 86 GLU A N 1
ATOM 655 C CA . GLU A 1 86 ? -9.744 -6.958 9.548 1.00 95.06 86 GLU A CA 1
ATOM 656 C C . GLU A 1 86 ? -8.740 -6.512 10.602 1.00 95.06 86 GLU A C 1
ATOM 658 O O . GLU A 1 86 ? -8.956 -6.710 11.794 1.00 95.06 86 GLU A O 1
ATOM 663 N N . GLY A 1 87 ? -7.651 -5.875 10.191 1.00 94.12 87 GLY A N 1
ATOM 664 C CA . GLY A 1 87 ? -6.674 -5.381 11.147 1.00 94.12 87 GLY A CA 1
ATOM 665 C C . GLY A 1 87 ? -5.830 -4.243 10.601 1.00 94.12 87 GLY A C 1
ATOM 666 O O . GLY A 1 87 ? -5.935 -3.890 9.424 1.00 94.12 87 GLY A O 1
ATOM 667 N N . PRO A 1 88 ? -4.993 -3.658 11.458 1.00 95.12 88 PRO A N 1
ATOM 668 C CA . PRO A 1 88 ? -4.082 -2.619 11.038 1.00 95.12 88 PRO A CA 1
ATOM 669 C C . PRO A 1 88 ? -3.051 -3.137 10.039 1.00 95.12 88 PRO A C 1
ATOM 671 O O . PRO A 1 88 ? -2.664 -4.305 10.078 1.00 95.12 88 PRO A O 1
ATOM 674 N N . PHE A 1 89 ? -2.555 -2.256 9.178 1.00 95.50 89 PHE A N 1
ATOM 675 C CA . PHE A 1 89 ? -1.439 -2.569 8.291 1.00 95.50 89 PHE A CA 1
ATOM 676 C C . PHE A 1 89 ? -0.524 -1.360 8.112 1.00 95.50 89 PHE A C 1
ATOM 678 O O . PHE A 1 89 ? -0.885 -0.226 8.434 1.00 95.50 89 PHE A O 1
ATOM 685 N N . SER A 1 90 ? 0.684 -1.597 7.608 1.00 94.88 90 SER A N 1
ATOM 686 C CA . SER A 1 90 ? 1.622 -0.531 7.274 1.00 94.88 90 SER A CA 1
ATOM 687 C C . SER A 1 90 ? 2.159 -0.663 5.864 1.00 94.88 90 SER A C 1
ATOM 689 O O . SER A 1 90 ? 2.187 -1.745 5.276 1.00 94.88 90 SER A O 1
ATOM 691 N N . LEU A 1 91 ? 2.563 0.481 5.332 1.00 95.44 91 LEU A N 1
ATOM 692 C CA . LEU A 1 91 ? 3.189 0.641 4.038 1.00 95.44 91 LEU A CA 1
ATOM 693 C C . LEU A 1 91 ? 4.481 1.421 4.245 1.00 95.44 91 LEU A C 1
ATOM 695 O O . LEU A 1 91 ? 4.487 2.450 4.916 1.00 95.44 91 LEU A O 1
ATOM 699 N N . ALA A 1 92 ? 5.566 0.956 3.649 1.00 95.00 92 ALA A N 1
ATOM 700 C CA . ALA A 1 92 ? 6.799 1.715 3.535 1.00 95.00 92 ALA A CA 1
ATOM 701 C C . ALA A 1 92 ? 7.268 1.685 2.087 1.00 95.00 92 ALA A C 1
ATOM 703 O O . ALA A 1 92 ? 7.112 0.669 1.417 1.00 95.00 92 ALA A O 1
ATOM 704 N N . TYR A 1 93 ? 7.840 2.774 1.592 1.00 95.12 93 TYR A N 1
ATOM 705 C CA . TYR A 1 93 ? 8.459 2.803 0.275 1.00 95.12 93 TYR A CA 1
ATOM 706 C C . TYR A 1 93 ? 9.804 3.506 0.309 1.00 95.12 93 TYR A C 1
ATOM 708 O O . TYR A 1 93 ? 10.010 4.456 1.058 1.00 95.12 93 TYR A O 1
ATOM 716 N N . GLU A 1 94 ? 10.714 3.048 -0.543 1.00 94.88 94 GLU A N 1
ATOM 717 C CA . GLU A 1 94 ? 12.046 3.621 -0.703 1.00 94.88 94 GLU A CA 1
ATOM 718 C C . GLU A 1 94 ? 12.609 3.320 -2.106 1.00 94.88 94 GLU A C 1
ATOM 720 O O . GLU A 1 94 ? 12.067 2.479 -2.833 1.00 94.88 94 GLU A O 1
ATOM 725 N N . PRO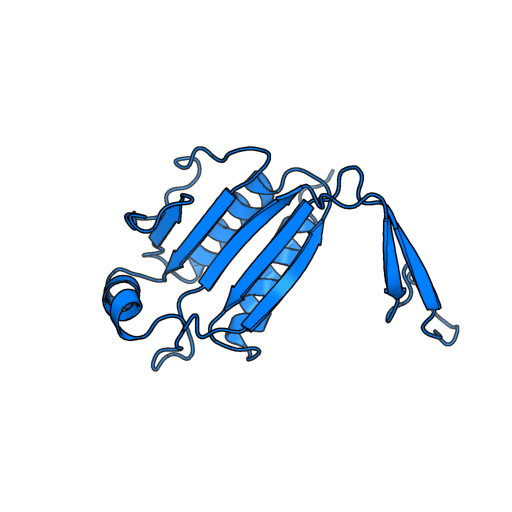 A 1 95 ? 13.673 4.004 -2.568 1.00 94.38 95 PRO A N 1
ATOM 726 C CA . PRO A 1 95 ? 14.376 3.582 -3.776 1.00 94.38 95 PRO A CA 1
ATOM 727 C C . PRO A 1 95 ? 14.924 2.159 -3.604 1.00 94.38 95 PRO A C 1
ATOM 729 O O . PRO A 1 95 ? 15.493 1.848 -2.566 1.00 94.38 95 PRO A O 1
ATOM 732 N N . ALA A 1 96 ? 14.861 1.326 -4.648 1.00 88.50 96 ALA A N 1
ATOM 733 C CA . ALA A 1 96 ? 15.293 -0.072 -4.576 1.00 88.50 96 ALA A CA 1
ATOM 734 C C . ALA A 1 96 ? 16.754 -0.268 -4.099 1.00 88.50 96 ALA A C 1
ATOM 736 O O . ALA A 1 96 ? 17.105 -1.346 -3.643 1.00 88.50 96 ALA A O 1
ATOM 737 N N . GLY A 1 97 ? 17.624 0.749 -4.165 1.00 85.75 97 GLY A N 1
ATOM 738 C CA . GLY A 1 97 ? 18.966 0.754 -3.555 1.00 85.75 97 GLY A CA 1
ATOM 73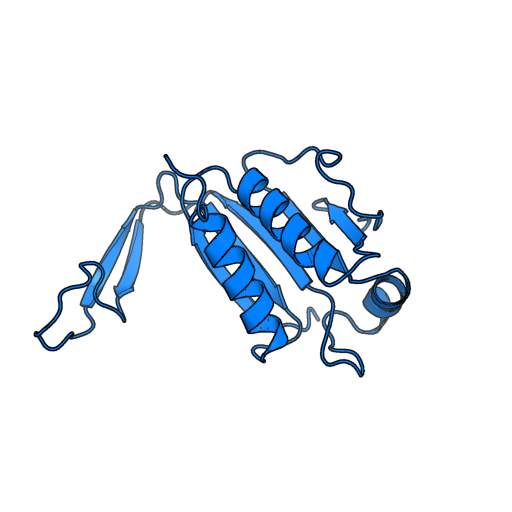9 C C . GLY A 1 97 ? 20.003 -0.166 -4.222 1.00 85.75 97 GLY A C 1
ATOM 740 O O . GLY A 1 97 ? 21.198 0.135 -4.225 1.00 85.75 97 GLY A O 1
ATOM 741 N N . TRP A 1 98 ? 19.569 -1.256 -4.857 1.00 88.75 98 TRP A N 1
ATOM 742 C CA . TRP A 1 98 ? 20.391 -2.196 -5.612 1.00 88.75 98 TRP A CA 1
ATOM 743 C C . TRP A 1 98 ? 20.474 -1.832 -7.100 1.00 88.75 98 TRP A C 1
ATOM 745 O O . TRP A 1 98 ? 19.561 -1.265 -7.696 1.00 88.75 98 TRP A O 1
ATOM 755 N N . ARG A 1 99 ? 21.598 -2.191 -7.740 1.00 88.12 99 ARG A N 1
ATOM 756 C CA . ARG A 1 99 ? 21.789 -1.990 -9.191 1.00 88.12 99 ARG A CA 1
ATOM 757 C C . ARG A 1 99 ? 20.961 -2.972 -10.015 1.00 88.12 99 ARG A C 1
ATOM 759 O O . ARG A 1 99 ? 20.299 -2.579 -10.972 1.00 88.12 99 ARG A O 1
ATOM 766 N N . SER A 1 100 ? 21.024 -4.247 -9.645 1.00 91.94 100 SER A N 1
ATOM 767 C CA . SER A 1 100 ? 20.279 -5.323 -10.290 1.00 91.94 100 SER A CA 1
ATOM 768 C C . SER A 1 100 ? 20.054 -6.491 -9.338 1.00 91.94 100 SER A C 1
ATOM 770 O O . SER A 1 100 ? 20.925 -6.769 -8.513 1.00 91.94 100 SER A O 1
ATOM 772 N N . LEU A 1 101 ? 18.949 -7.209 -9.522 1.00 92.62 101 LEU A N 1
ATOM 773 C CA . LEU A 1 101 ? 18.596 -8.414 -8.773 1.00 92.62 101 LEU A CA 1
ATOM 774 C C . LEU A 1 101 ? 18.190 -9.536 -9.741 1.00 92.62 101 LEU A C 1
ATOM 776 O O . LEU A 1 101 ? 17.632 -9.273 -10.807 1.00 92.62 101 LEU A O 1
ATOM 780 N N . LYS A 1 102 ? 18.506 -10.785 -9.389 1.00 93.31 102 LYS A N 1
ATOM 781 C CA . LYS A 1 102 ? 18.042 -11.973 -10.113 1.00 93.31 102 LYS A CA 1
ATOM 782 C C . LYS A 1 102 ? 16.717 -12.434 -9.530 1.00 93.31 102 LYS A C 1
ATOM 784 O O . LYS A 1 102 ? 16.630 -12.632 -8.323 1.00 93.31 102 LYS A O 1
ATOM 789 N N . ALA A 1 103 ? 15.713 -12.599 -10.381 1.00 91.81 103 ALA A N 1
ATOM 790 C CA . ALA A 1 103 ? 14.397 -13.091 -9.996 1.00 91.81 103 ALA A CA 1
ATOM 791 C C . ALA A 1 103 ? 13.997 -14.257 -10.901 1.00 91.81 103 ALA A C 1
ATOM 793 O O . ALA A 1 103 ? 14.392 -14.305 -12.064 1.00 91.81 103 ALA A O 1
ATOM 794 N N . LEU A 1 104 ? 13.218 -15.196 -10.373 1.00 94.44 104 LEU A N 1
ATOM 795 C CA . LEU A 1 104 ? 12.613 -16.252 -11.174 1.00 94.44 104 LEU A CA 1
ATOM 796 C C . LEU A 1 104 ? 11.238 -15.763 -11.629 1.00 94.44 104 LEU A C 1
ATOM 798 O O . LEU A 1 104 ? 10.367 -15.527 -10.795 1.00 94.44 104 LEU A O 1
ATOM 802 N N . ALA A 1 105 ? 11.045 -15.595 -12.934 1.00 91.12 105 ALA A N 1
ATOM 803 C CA . ALA A 1 105 ? 9.733 -15.272 -13.468 1.00 91.12 105 ALA A CA 1
ATOM 804 C C . ALA A 1 105 ? 8.852 -16.524 -13.373 1.00 91.12 105 ALA A C 1
ATOM 806 O O . ALA A 1 105 ? 9.146 -17.543 -14.000 1.00 91.12 105 ALA A O 1
ATOM 807 N N . LEU A 1 106 ? 7.791 -16.470 -12.570 1.00 91.00 106 LEU A N 1
ATOM 808 C CA . LEU A 1 106 ? 6.842 -17.579 -12.410 1.00 91.00 106 LEU A CA 1
ATOM 809 C C . LEU A 1 106 ? 5.686 -17.522 -13.418 1.00 91.00 106 LEU A C 1
ATOM 811 O O . LEU A 1 106 ? 4.998 -18.522 -13.606 1.00 91.00 106 LEU A O 1
ATOM 815 N N . GLU A 1 107 ? 5.531 -16.393 -14.109 1.00 87.81 107 GLU A N 1
ATOM 816 C CA . GLU A 1 107 ? 4.502 -16.143 -15.120 1.00 87.81 107 GLU A CA 1
ATOM 817 C C . GLU A 1 107 ? 5.127 -15.538 -16.383 1.00 87.81 107 GLU A C 1
ATOM 819 O O . GLU A 1 107 ? 6.164 -14.877 -16.298 1.00 87.81 107 GLU A O 1
ATOM 824 N N . ASP A 1 108 ? 4.505 -15.758 -17.549 1.00 86.69 108 ASP A N 1
ATOM 825 C CA . ASP A 1 108 ? 5.010 -15.266 -18.838 1.00 86.69 108 ASP A CA 1
ATOM 826 C C . ASP A 1 108 ? 4.896 -13.736 -18.939 1.00 86.69 108 ASP A C 1
ATOM 828 O O . ASP A 1 108 ? 3.789 -13.223 -19.147 1.00 86.69 108 ASP A O 1
ATOM 832 N N . PRO A 1 109 ? 6.015 -12.984 -18.895 1.00 83.00 109 PRO A N 1
ATOM 833 C CA . PRO A 1 109 ? 5.970 -11.526 -18.972 1.00 83.00 109 PRO A CA 1
ATOM 834 C C . PRO A 1 109 ? 5.548 -11.016 -20.358 1.00 83.00 109 PRO A C 1
ATOM 836 O O . PRO A 1 109 ? 5.318 -9.821 -20.532 1.00 83.00 109 PRO A O 1
ATOM 839 N N . TYR A 1 110 ? 5.466 -11.891 -21.366 1.00 83.56 110 TYR A N 1
ATOM 840 C CA . TYR A 1 110 ? 5.033 -11.544 -22.717 1.00 83.56 110 TYR A CA 1
ATOM 841 C C . TYR A 1 110 ? 3.548 -11.825 -22.977 1.00 83.56 110 TYR A C 1
ATOM 843 O O . TYR A 1 110 ? 3.087 -11.548 -24.086 1.00 83.56 110 TYR A O 1
ATOM 851 N N . VAL A 1 111 ? 2.812 -12.381 -22.002 1.00 76.19 111 VAL A N 1
ATOM 852 C CA . VAL A 1 111 ? 1.375 -12.709 -22.103 1.00 76.19 111 VAL A CA 1
ATOM 853 C C . VAL A 1 111 ? 1.058 -13.518 -23.377 1.00 76.19 111 VAL A C 1
ATOM 855 O O . VAL A 1 111 ? 0.077 -13.269 -24.083 1.00 76.19 111 VAL A O 1
ATOM 858 N N . ARG A 1 112 ? 1.922 -14.474 -23.750 1.00 77.94 112 ARG A N 1
ATOM 859 C CA . ARG A 1 112 ? 1.728 -15.255 -24.980 1.00 77.94 112 ARG A CA 1
ATOM 860 C C . ARG A 1 112 ? 0.752 -16.393 -24.719 1.00 77.94 112 ARG A C 1
ATOM 862 O O . ARG A 1 112 ? 0.957 -17.233 -23.852 1.00 77.94 112 ARG A O 1
ATOM 869 N N . THR A 1 113 ? -0.295 -16.479 -25.530 1.00 74.25 113 THR A N 1
ATOM 870 C CA . THR A 1 113 ? -1.227 -17.612 -25.488 1.00 74.25 113 THR A CA 1
ATOM 871 C C . THR A 1 113 ? -0.716 -18.773 -26.344 1.00 74.25 113 THR A C 1
ATOM 873 O O . THR A 1 113 ? -0.327 -18.559 -27.492 1.00 74.25 113 THR A O 1
ATOM 876 N N . GLY A 1 114 ? -0.799 -20.008 -25.838 1.00 71.50 114 GLY A N 1
ATOM 877 C CA . GLY A 1 114 ? -0.681 -21.229 -26.655 1.00 71.50 114 GLY A CA 1
ATOM 878 C C . GLY A 1 114 ? 0.645 -21.993 -26.579 1.00 71.50 114 GLY A C 1
ATOM 879 O O . GLY A 1 114 ? 0.765 -23.029 -27.231 1.00 71.50 114 GLY A O 1
ATOM 880 N N . PHE A 1 115 ? 1.607 -21.546 -25.769 1.00 73.50 115 PHE A N 1
ATOM 881 C CA . PHE A 1 115 ? 2.831 -22.296 -25.464 1.00 73.50 115 PHE A CA 1
ATOM 882 C C . PHE A 1 115 ? 2.913 -22.586 -23.963 1.00 73.50 115 PHE A C 1
ATOM 884 O O . PHE A 1 115 ? 2.414 -21.809 -23.153 1.00 73.50 115 PHE A O 1
ATOM 891 N N . GLY A 1 116 ? 3.516 -23.720 -23.594 1.00 78.69 116 GLY A N 1
ATOM 892 C CA . GLY A 1 116 ? 3.829 -24.005 -22.195 1.00 78.69 116 GLY A CA 1
ATOM 893 C C . GLY A 1 116 ? 4.843 -22.990 -21.674 1.00 78.69 116 GLY A C 1
ATOM 894 O O . GLY A 1 116 ? 5.819 -22.692 -22.363 1.00 78.69 116 GLY A O 1
ATOM 895 N N . TYR A 1 117 ? 4.593 -22.450 -20.485 1.00 87.62 117 TYR A N 1
ATOM 896 C CA . TYR A 1 117 ? 5.514 -21.550 -19.807 1.00 87.62 117 TYR A CA 1
ATOM 897 C C . TYR A 1 117 ? 6.419 -22.346 -18.863 1.00 87.62 117 TYR A C 1
ATOM 899 O O . TYR A 1 117 ? 5.926 -23.106 -18.029 1.00 87.62 117 TYR A O 1
ATOM 907 N N . GLU A 1 118 ? 7.731 -22.161 -18.987 1.00 88.88 118 GLU A N 1
ATOM 908 C CA . GLU A 1 118 ? 8.715 -22.682 -18.039 1.00 88.88 118 GLU A CA 1
ATOM 909 C C . GLU A 1 118 ? 9.341 -21.505 -17.283 1.00 88.88 118 GLU A C 1
ATOM 911 O O . GLU A 1 118 ? 9.839 -20.580 -17.932 1.00 88.88 118 GLU A O 1
ATOM 916 N N . PRO A 1 119 ? 9.339 -21.515 -15.936 1.00 93.50 119 PRO A N 1
ATOM 917 C CA . PRO A 1 119 ? 9.979 -20.469 -15.155 1.00 93.50 119 PRO A C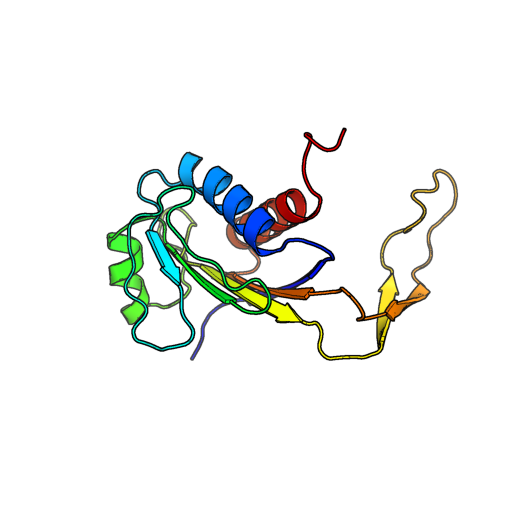A 1
ATOM 918 C C . PRO A 1 119 ? 11.450 -20.295 -15.523 1.00 93.50 119 PRO A C 1
ATOM 920 O O . PRO A 1 119 ? 12.208 -21.265 -15.584 1.00 93.50 119 PRO A O 1
ATOM 923 N N . TYR A 1 120 ? 11.870 -19.049 -15.725 1.00 91.25 120 TYR A N 1
ATOM 924 C CA . TYR A 1 120 ? 13.248 -18.724 -16.074 1.00 91.25 120 TYR A CA 1
ATOM 925 C C . TYR A 1 120 ? 13.757 -17.507 -15.305 1.00 91.25 120 TYR A C 1
ATOM 927 O O . TYR A 1 120 ? 12.991 -16.675 -14.814 1.00 91.25 120 TYR A O 1
ATOM 935 N N . GLU A 1 121 ? 15.079 -17.425 -15.159 1.00 95.12 121 GLU A N 1
ATOM 936 C CA . GLU A 1 121 ? 15.715 -16.313 -14.463 1.00 95.12 121 GLU A CA 1
ATOM 937 C C . GLU A 1 121 ? 15.660 -15.038 -15.314 1.00 95.12 121 GLU A C 1
ATOM 939 O O . GLU A 1 121 ? 16.081 -15.014 -16.473 1.00 95.12 121 GLU A O 1
ATOM 944 N N . VAL A 1 122 ? 15.208 -13.952 -14.700 1.00 93.88 122 VAL A N 1
ATOM 945 C CA . VAL A 1 122 ? 15.263 -12.594 -15.231 1.00 93.88 122 VAL A CA 1
ATOM 946 C C . VAL A 1 122 ? 16.206 -11.735 -14.394 1.00 93.88 122 VAL A C 1
ATOM 948 O O . VAL A 1 122 ? 1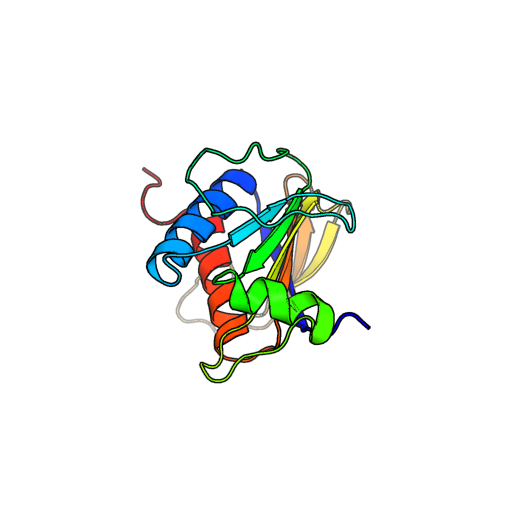6.441 -11.979 -13.208 1.00 93.88 122 VAL A O 1
ATOM 951 N N . THR A 1 123 ? 16.750 -10.694 -15.020 1.00 94.19 123 THR A N 1
ATOM 952 C CA . THR A 1 123 ? 17.472 -9.632 -14.316 1.00 94.19 123 THR A CA 1
ATOM 953 C C . THR A 1 123 ? 16.554 -8.425 -14.194 1.00 94.19 123 THR A C 1
ATOM 955 O O . THR A 1 123 ? 16.180 -7.836 -15.207 1.00 94.19 123 THR A O 1
ATOM 958 N N . LEU A 1 124 ? 16.244 -8.025 -12.965 1.00 92.00 124 LEU A N 1
ATOM 959 C CA . LEU A 1 124 ? 15.597 -6.751 -12.674 1.00 92.00 124 LEU A CA 1
ATOM 960 C C . LEU A 1 124 ? 16.668 -5.667 -12.556 1.00 92.00 124 LEU A C 1
ATOM 962 O O . LEU A 1 124 ? 17.699 -5.880 -11.916 1.00 92.00 124 LEU A O 1
ATOM 966 N N . VAL A 1 125 ? 16.435 -4.508 -13.168 1.00 92.44 125 VAL A N 1
ATOM 967 C CA . VAL A 1 125 ? 17.311 -3.332 -13.071 1.00 92.44 125 VAL A CA 1
ATOM 968 C C . VAL A 1 125 ? 16.660 -2.341 -12.117 1.00 92.44 125 VAL A C 1
ATOM 970 O O . VAL A 1 125 ? 15.546 -1.900 -12.366 1.00 92.44 125 VAL A O 1
ATOM 973 N N . GLY A 1 126 ? 17.349 -1.990 -11.030 1.00 90.38 126 GLY A N 1
ATOM 974 C CA . GLY A 1 126 ? 16.762 -1.213 -9.928 1.00 90.38 126 GLY A CA 1
ATOM 975 C C . GLY A 1 126 ? 16.601 0.279 -10.217 1.00 90.38 126 GLY A C 1
ATOM 976 O O . GLY A 1 126 ? 15.964 0.999 -9.456 1.00 90.38 126 GLY A O 1
ATOM 977 N N . SER A 1 127 ? 17.185 0.773 -11.312 1.00 90.75 127 SER A N 1
ATOM 978 C CA . SER A 1 127 ? 17.093 2.186 -11.682 1.00 90.75 127 SER A CA 1
ATOM 979 C C . SER A 1 127 ? 15.641 2.579 -11.962 1.00 90.75 127 SER A C 1
ATOM 981 O O . SER A 1 127 ? 14.992 1.987 -12.818 1.00 90.75 127 SER A O 1
ATOM 983 N N . GLY A 1 128 ? 15.138 3.571 -11.224 1.00 89.75 128 GLY A N 1
ATOM 984 C CA . GLY A 1 128 ? 13.747 4.026 -11.312 1.00 89.75 128 GLY A CA 1
ATOM 985 C C . GLY A 1 128 ? 12.741 3.142 -10.568 1.00 89.75 128 GLY A C 1
ATOM 986 O O . GLY A 1 128 ? 11.582 3.534 -10.454 1.00 89.75 128 GLY A O 1
ATOM 987 N N . LEU A 1 129 ? 13.164 1.991 -10.032 1.00 93.75 129 LEU A N 1
ATOM 988 C CA . LEU A 1 129 ? 12.307 1.145 -9.211 1.00 93.75 129 LEU A CA 1
ATOM 989 C C . LEU A 1 129 ? 12.287 1.620 -7.759 1.00 93.75 129 LEU A C 1
ATOM 991 O O . LEU A 1 129 ? 13.296 2.038 -7.178 1.00 93.75 129 LEU A O 1
ATOM 995 N N . ARG A 1 130 ? 11.106 1.498 -7.172 1.00 94.38 130 ARG A N 1
ATOM 996 C CA . ARG A 1 130 ? 10.838 1.648 -5.751 1.00 94.38 130 ARG A CA 1
ATOM 997 C C . ARG A 1 130 ? 10.571 0.271 -5.169 1.00 94.38 130 ARG A C 1
ATOM 999 O O . ARG A 1 130 ? 9.939 -0.562 -5.818 1.00 94.38 130 ARG A O 1
ATOM 1006 N N . MET A 1 131 ? 11.059 0.056 -3.958 1.00 94.94 131 MET A N 1
ATOM 1007 C CA . MET A 1 131 ? 10.643 -1.056 -3.121 1.00 94.94 131 MET A CA 1
ATOM 1008 C C . MET A 1 131 ? 9.507 -0.559 -2.241 1.00 94.94 131 MET A C 1
ATOM 1010 O O . MET A 1 131 ? 9.647 0.495 -1.625 1.00 94.94 131 MET A O 1
ATOM 1014 N N . ILE A 1 132 ? 8.393 -1.283 -2.224 1.00 96.19 132 ILE A N 1
ATOM 1015 C CA . ILE A 1 132 ? 7.247 -0.992 -1.370 1.00 96.19 132 ILE A CA 1
ATOM 1016 C C . ILE A 1 132 ? 7.008 -2.210 -0.486 1.00 96.19 132 ILE A C 1
ATOM 1018 O O . ILE A 1 132 ? 6.736 -3.294 -0.993 1.00 96.19 132 ILE A O 1
ATOM 1022 N N . THR A 1 133 ? 7.115 -2.032 0.821 1.00 96.19 133 THR A N 1
ATOM 1023 C CA . THR A 1 133 ? 6.874 -3.072 1.817 1.00 96.19 133 THR A CA 1
ATOM 1024 C C . THR A 1 133 ? 5.496 -2.864 2.419 1.00 96.19 133 THR A C 1
ATOM 1026 O O . THR A 1 133 ? 5.208 -1.804 2.971 1.00 96.19 133 THR A O 1
ATOM 1029 N N . VAL A 1 134 ? 4.657 -3.887 2.327 1.00 96.31 134 VAL A N 1
ATOM 1030 C CA . VAL A 1 134 ? 3.360 -3.976 2.996 1.00 96.31 134 VAL A CA 1
ATOM 1031 C C . VAL A 1 134 ? 3.520 -4.902 4.188 1.00 96.31 134 VAL A C 1
ATOM 1033 O O . VAL A 1 134 ? 4.001 -6.014 4.008 1.00 96.31 134 VAL A O 1
ATOM 1036 N N . VAL A 1 135 ? 3.107 -4.483 5.381 1.00 94.88 135 VAL A N 1
ATOM 1037 C CA . VAL A 1 135 ? 3.023 -5.373 6.549 1.00 94.88 135 VAL A CA 1
ATOM 1038 C C . VAL A 1 135 ? 1.569 -5.476 6.974 1.00 94.88 135 VAL A C 1
ATOM 1040 O O . VAL A 1 135 ? 0.972 -4.476 7.373 1.00 94.88 135 VAL A O 1
ATOM 1043 N N . ALA A 1 136 ? 1.009 -6.679 6.885 1.00 93.88 136 ALA A N 1
ATOM 1044 C CA . ALA A 1 136 ? -0.358 -6.992 7.289 1.00 93.88 136 ALA A CA 1
ATOM 1045 C C . ALA A 1 136 ? -0.368 -8.006 8.453 1.00 93.88 136 ALA A C 1
ATOM 1047 O O . ALA A 1 136 ? 0.656 -8.641 8.712 1.00 93.88 136 ALA A O 1
ATOM 1048 N N . PRO A 1 137 ? -1.499 -8.194 9.158 1.00 91.94 137 PRO A N 1
ATOM 1049 C CA . PRO A 1 137 ? -1.592 -9.144 10.271 1.00 91.94 137 PRO A CA 1
ATOM 1050 C C . PRO A 1 137 ? -1.289 -10.596 9.888 1.00 91.94 137 PRO A C 1
ATOM 1052 O O . PRO A 1 137 ? -0.675 -11.315 10.675 1.00 91.94 137 PRO A O 1
ATOM 1055 N N . ASP A 1 138 ? -1.683 -11.022 8.684 1.00 89.94 138 ASP A N 1
ATOM 1056 C CA . ASP A 1 138 ? -1.428 -12.361 8.155 1.00 89.94 138 ASP A CA 1
ATOM 1057 C C . ASP A 1 138 ? -1.405 -12.405 6.610 1.00 89.94 138 ASP A C 1
ATOM 1059 O O . ASP A 1 138 ? -1.666 -11.411 5.931 1.00 89.94 138 ASP A O 1
ATOM 1063 N N . GLU A 1 139 ? -1.102 -13.581 6.045 1.00 87.94 139 GLU A N 1
ATOM 1064 C CA . GLU A 1 139 ? -1.177 -13.879 4.597 1.00 87.94 139 GLU A CA 1
ATOM 1065 C C . GLU A 1 139 ? -2.591 -14.312 4.138 1.00 87.94 139 GLU A C 1
ATOM 1067 O O . GLU A 1 139 ? -2.771 -14.923 3.069 1.00 87.94 139 GLU A O 1
ATOM 1072 N N . GLY A 1 140 ? -3.599 -14.067 4.979 1.00 92.56 140 GLY A N 1
ATOM 1073 C CA . GLY A 1 140 ? -4.989 -14.421 4.751 1.00 92.56 140 GLY A CA 1
ATOM 1074 C C . GLY A 1 140 ? -5.671 -13.523 3.720 1.00 92.56 140 GLY A C 1
ATOM 1075 O O . GLY A 1 140 ? -5.045 -12.762 2.982 1.00 92.56 140 GLY A O 1
ATOM 1076 N N . GLU A 1 141 ? -6.997 -13.619 3.652 1.00 95.75 141 GLU A N 1
ATOM 1077 C CA . GLU A 1 141 ? -7.811 -12.845 2.705 1.00 95.75 141 GLU A CA 1
ATOM 1078 C C . GLU A 1 141 ? -7.626 -11.330 2.877 1.00 95.75 141 GLU A C 1
ATOM 1080 O O . GLU A 1 141 ? -7.527 -10.600 1.887 1.00 95.75 141 GLU A O 1
ATOM 1085 N N . PHE A 1 142 ? -7.520 -10.861 4.124 1.00 95.88 142 PHE A N 1
ATOM 1086 C CA . PHE A 1 142 ? -7.308 -9.451 4.425 1.00 95.88 142 PHE A CA 1
ATOM 1087 C C . PHE A 1 142 ? -5.961 -8.951 3.890 1.00 95.88 142 PHE A C 1
ATOM 1089 O O . PHE A 1 142 ? -5.939 -8.005 3.101 1.00 95.88 142 PHE A O 1
ATOM 1096 N N . GLY A 1 143 ? -4.854 -9.619 4.243 1.00 95.69 143 GLY A N 1
ATOM 1097 C CA . GLY A 1 143 ? -3.517 -9.254 3.765 1.00 95.69 143 GLY A CA 1
ATOM 1098 C C . GLY A 1 143 ? -3.412 -9.265 2.238 1.00 95.69 143 GLY A C 1
ATOM 1099 O O . GLY A 1 143 ? -2.910 -8.310 1.646 1.00 95.69 143 GLY A O 1
ATOM 1100 N N . ARG A 1 144 ? -3.987 -10.280 1.577 1.00 96.31 144 ARG A N 1
ATOM 1101 C CA . ARG A 1 144 ? -4.056 -10.336 0.105 1.00 96.31 144 ARG A CA 1
ATOM 1102 C C . ARG A 1 144 ? -4.841 -9.172 -0.480 1.00 96.31 144 ARG A C 1
ATOM 1104 O O . ARG A 1 144 ? -4.368 -8.538 -1.409 1.00 96.31 144 ARG A O 1
ATOM 1111 N N . THR A 1 145 ? -5.986 -8.826 0.108 1.00 97.19 145 THR A N 1
ATOM 1112 C CA . THR A 1 145 ? -6.788 -7.686 -0.356 1.00 97.19 145 THR A CA 1
ATOM 1113 C C . THR A 1 145 ? -6.009 -6.371 -0.270 1.00 97.19 145 THR A C 1
ATOM 1115 O O . THR A 1 145 ? -6.101 -5.545 -1.180 1.00 97.19 145 THR A O 1
ATOM 1118 N N . VAL A 1 146 ? -5.224 -6.165 0.797 1.00 97.44 146 VAL A N 1
ATOM 1119 C CA . VAL A 1 146 ? -4.341 -4.993 0.938 1.00 97.44 146 VAL A CA 1
ATOM 1120 C C . VAL A 1 146 ? -3.328 -4.953 -0.210 1.00 97.44 146 VAL A C 1
ATOM 1122 O O . VAL A 1 146 ? -3.225 -3.938 -0.901 1.00 97.44 146 VAL A O 1
ATOM 1125 N N . VAL A 1 147 ? -2.626 -6.063 -0.451 1.00 97.00 147 VAL A N 1
ATOM 1126 C CA . VAL A 1 147 ? -1.596 -6.172 -1.496 1.00 97.00 147 VAL A CA 1
ATOM 1127 C C . VAL A 1 147 ? -2.181 -6.012 -2.903 1.00 97.00 147 VAL A C 1
ATOM 1129 O O . VAL A 1 147 ? -1.643 -5.246 -3.704 1.00 97.00 147 VAL A O 1
ATOM 1132 N N . ASP A 1 148 ? -3.296 -6.674 -3.202 1.00 96.75 148 ASP A N 1
ATOM 1133 C CA . ASP A 1 148 ? -3.947 -6.634 -4.515 1.00 96.75 148 ASP A CA 1
ATOM 1134 C C . ASP A 1 148 ? -4.461 -5.223 -4.833 1.00 96.75 148 ASP A C 1
ATOM 1136 O O . ASP A 1 148 ? -4.267 -4.711 -5.939 1.00 96.75 148 ASP A O 1
ATOM 1140 N N . THR A 1 149 ? -5.057 -4.549 -3.842 1.00 97.38 149 THR A N 1
ATOM 1141 C CA . THR A 1 149 ? -5.540 -3.168 -4.001 1.00 97.38 149 THR A CA 1
ATOM 1142 C C . THR A 1 149 ? -4.383 -2.211 -4.278 1.00 97.38 149 THR A C 1
ATOM 1144 O O . THR A 1 149 ? -4.493 -1.340 -5.144 1.00 97.38 149 THR A O 1
ATOM 1147 N N . LEU A 1 150 ? -3.261 -2.368 -3.567 1.00 97.12 150 LEU A N 1
ATOM 1148 C CA . LEU A 1 150 ? -2.078 -1.539 -3.782 1.00 97.12 150 LEU A CA 1
ATOM 1149 C C . LEU A 1 150 ? -1.455 -1.797 -5.155 1.00 97.12 150 LEU A C 1
ATOM 1151 O O . LEU A 1 150 ? -1.153 -0.841 -5.864 1.00 97.12 150 LEU A O 1
ATOM 1155 N N . THR A 1 151 ? -1.328 -3.063 -5.553 1.00 95.88 151 THR A N 1
ATOM 1156 C CA . THR A 1 151 ? -0.832 -3.460 -6.880 1.00 95.88 151 THR A CA 1
ATOM 1157 C C . THR A 1 151 ? -1.659 -2.804 -7.989 1.00 95.88 151 THR A C 1
ATOM 1159 O O . THR A 1 151 ? -1.103 -2.116 -8.843 1.00 95.88 151 THR A O 1
ATOM 1162 N N . ALA A 1 152 ? -2.992 -2.870 -7.911 1.00 95.38 152 ALA A N 1
ATOM 1163 C CA . ALA A 1 152 ? -3.874 -2.216 -8.883 1.00 95.38 152 ALA A CA 1
ATOM 1164 C C . ALA A 1 152 ? -3.710 -0.680 -8.923 1.00 95.38 152 ALA A C 1
ATOM 1166 O O . ALA A 1 152 ? -3.822 -0.055 -9.984 1.00 95.38 152 ALA A O 1
ATOM 1167 N N . CYS A 1 153 ? -3.437 -0.050 -7.775 1.00 95.62 153 CYS A N 1
ATOM 1168 C CA . CYS A 1 153 ? -3.179 1.390 -7.695 1.00 95.62 153 CYS A CA 1
ATOM 1169 C C . CYS A 1 153 ? -1.790 1.777 -8.227 1.00 95.62 153 CYS A C 1
ATOM 1171 O O . CYS A 1 153 ? -1.630 2.892 -8.730 1.00 95.62 153 CYS A O 1
ATOM 1173 N N . LEU A 1 154 ? -0.799 0.888 -8.134 1.00 94.19 154 LEU A N 1
ATOM 1174 C CA . LEU A 1 154 ? 0.540 1.070 -8.704 1.00 94.19 154 LEU A CA 1
ATOM 1175 C C . LEU A 1 154 ? 0.526 0.920 -10.231 1.00 94.19 154 LEU A C 1
ATOM 1177 O O . LEU A 1 154 ? 1.171 1.710 -10.917 1.00 94.19 154 LEU A O 1
ATOM 1181 N N . ASP A 1 155 ? -0.281 -0.001 -10.758 1.00 88.50 155 ASP A N 1
ATOM 1182 C CA . ASP A 1 155 ? -0.454 -0.215 -12.203 1.00 88.50 155 ASP A CA 1
ATOM 1183 C C . ASP A 1 155 ? -1.189 0.938 -12.909 1.00 88.50 155 ASP A C 1
ATOM 1185 O O . ASP A 1 155 ? -1.151 1.062 -14.133 1.00 88.50 155 ASP A O 1
ATOM 1189 N N . GLY A 1 156 ? -1.831 1.825 -12.142 1.00 72.06 156 GLY A N 1
ATOM 1190 C CA . GLY A 1 156 ? -2.424 3.053 -12.659 1.00 72.06 156 GLY A CA 1
ATOM 1191 C C . GLY A 1 156 ? -3.815 2.899 -13.270 1.00 72.06 156 GLY A C 1
ATOM 1192 O O . GLY A 1 156 ? -4.083 3.536 -14.284 1.00 72.06 156 GLY A O 1
ATOM 1193 N N . GLY A 1 157 ? -4.701 2.099 -12.662 1.00 50.97 157 GLY A N 1
ATOM 1194 C CA . GLY A 1 157 ? -6.065 1.866 -13.165 1.00 50.97 157 GLY A CA 1
ATOM 1195 C C . GLY A 1 157 ? -6.857 3.124 -13.590 1.00 50.97 157 GLY A C 1
ATOM 1196 O O . GLY A 1 157 ? -6.551 4.250 -13.198 1.00 50.97 157 GLY A O 1
ATOM 1197 N N . PRO A 1 158 ? -7.981 2.925 -14.293 1.00 40.84 158 PRO A N 1
ATOM 1198 C CA . PRO A 1 158 ? -8.171 2.933 -15.748 1.00 40.84 158 PRO A CA 1
ATOM 1199 C C . PRO A 1 158 ? -8.139 4.324 -16.429 1.00 40.84 158 PRO A C 1
ATOM 1201 O O . PRO A 1 158 ? -8.746 4.481 -17.484 1.00 40.84 158 PRO A O 1
ATOM 1204 N N . ASP A 1 159 ? -7.429 5.316 -15.887 1.00 43.00 159 ASP A N 1
ATOM 1205 C CA . ASP A 1 159 ? -7.392 6.681 -16.459 1.00 43.00 159 ASP A CA 1
ATOM 1206 C C . ASP A 1 159 ? -6.081 7.025 -17.201 1.00 43.00 159 ASP A C 1
ATOM 1208 O O . ASP A 1 159 ? -5.728 8.191 -17.378 1.00 43.00 159 ASP A O 1
ATOM 1212 N N . GLY A 1 160 ? -5.345 6.014 -17.671 1.00 33.91 160 GLY A N 1
ATOM 1213 C CA . GLY A 1 160 ? -4.184 6.188 -18.550 1.00 33.91 160 GLY A CA 1
ATOM 1214 C C . GLY A 1 160 ? -4.577 6.290 -20.027 1.00 33.91 160 GLY A C 1
ATOM 1215 O O . GLY A 1 160 ? -4.521 5.286 -20.739 1.00 33.91 160 GLY A O 1
ATOM 1216 N N . GLY A 1 161 ? -4.965 7.490 -20.472 1.00 32.72 161 GLY A N 1
ATOM 1217 C CA . GLY A 1 161 ? -5.133 7.879 -21.880 1.00 32.72 161 GLY A CA 1
ATOM 1218 C C . GLY A 1 161 ? -4.186 9.001 -22.282 1.00 32.72 161 GLY A C 1
ATOM 1219 O O . GLY A 1 161 ? -3.985 9.917 -21.455 1.00 32.72 161 GLY A O 1
#

Secondary structure (DSSP, 8-state):
---SEEEEEEEES-HHHHHHHHHHHHHHH-TT-EEEESSSTT---EE--TT-----SS-EEEEEESSHHHHHHHHHHSS---TTS---EEEEEEE---SEEEEEE-S-TT--SSS----EEEEEE-TTEEEEEEEES-SSHHHHHHHHHHHHHHTT-S---